Protein AF-A0A6B2FYZ3-F1 (afdb_monomer)

Mean predicted aligned error: 8.99 Å

Sequence (148 aa):
YFDANTSKTFTDMKTEVEVPYTQGKWTGFLGSDVISIKTGYEHNSSDRLVNIKSRVNVALIDTSTNFFINGSDWSGILGLGYSRLSRPDSTILPPLDQMVLDRIVRNIFSIQLCSYNSLNQLDENRNLTSGTLVDTFIRLSIDIWGNT

Foldseek 3Di:
DDDQVPAPFKAFPQDKWKDDDPFKIFIFGKIKGKDWAFWFFPDPDDGDTDTDIFIFIDTDTDDMDRPDDPQWPDPDDQDPDALCPDPPHSVHGGPLNRCVVVVNAPPDKDKFAADDDCPPPDDPDDQDQRIWIDGPGTTGGPRRDDDD

Structure (mmCIF, N/CA/C/O backbone):
data_AF-A0A6B2FYZ3-F1
#
_entry.id   AF-A0A6B2FYZ3-F1
#
loop_
_atom_site.group_PDB
_atom_site.id
_atom_site.type_symbol
_atom_site.label_atom_id
_atom_site.label_alt_id
_atom_site.label_comp_id
_atom_site.label_asym_id
_atom_site.label_entity_id
_atom_site.label_seq_id
_atom_site.pdbx_PDB_ins_code
_atom_site.Cartn_x
_atom_site.Cartn_y
_atom_site.Cartn_z
_atom_site.occupancy
_atom_site.B_iso_or_equiv
_atom_site.auth_seq_id
_atom_site.auth_comp_id
_atom_site.auth_asym_id
_atom_site.auth_atom_id
_atom_site.pdbx_PDB_model_num
ATOM 1 N N . TYR A 1 1 ? -1.650 11.890 7.972 1.00 86.06 1 TYR A N 1
ATOM 2 C CA . TYR A 1 1 ? -2.599 10.930 7.369 1.00 86.06 1 TYR A CA 1
ATOM 3 C C . TYR A 1 1 ? -2.894 11.352 5.929 1.00 86.06 1 TYR A C 1
ATOM 5 O O . TYR A 1 1 ? -2.497 12.449 5.550 1.00 86.06 1 TYR A O 1
ATOM 13 N N . PHE A 1 2 ? -3.520 10.496 5.120 1.00 91.25 2 PHE A N 1
ATOM 14 C CA . PHE A 1 2 ? -3.885 10.812 3.732 1.00 91.25 2 PHE A CA 1
ATOM 15 C C . PHE A 1 2 ? -5.270 11.477 3.663 1.00 91.25 2 PHE A C 1
ATOM 17 O O . PHE A 1 2 ? -6.229 10.915 4.184 1.00 91.25 2 PHE A O 1
ATOM 24 N N . ASP A 1 3 ? -5.377 12.641 3.013 1.00 92.75 3 ASP A N 1
ATOM 25 C CA . ASP A 1 3 ? -6.651 13.335 2.770 1.00 92.75 3 ASP A CA 1
ATOM 26 C C . ASP A 1 3 ? -7.089 13.167 1.307 1.00 92.75 3 ASP A C 1
ATOM 28 O O . ASP A 1 3 ? -6.567 13.822 0.397 1.00 92.75 3 ASP A O 1
ATOM 32 N N . ALA A 1 4 ? -8.082 12.303 1.093 1.00 91.94 4 ALA A N 1
ATOM 33 C CA . ALA A 1 4 ? -8.618 11.977 -0.224 1.00 91.94 4 ALA A CA 1
ATOM 34 C C . ALA A 1 4 ? -9.188 13.190 -0.977 1.00 91.94 4 ALA A C 1
ATOM 36 O O . ALA A 1 4 ? -9.115 13.223 -2.204 1.00 91.94 4 ALA A O 1
ATOM 37 N N . ASN A 1 5 ? -9.692 14.212 -0.274 1.00 94.12 5 ASN A N 1
ATOM 38 C CA . ASN A 1 5 ? -10.278 15.400 -0.907 1.00 94.12 5 ASN A CA 1
ATOM 39 C C . ASN A 1 5 ? -9.223 16.282 -1.587 1.00 94.12 5 ASN A C 1
ATOM 41 O O . ASN A 1 5 ? -9.541 17.075 -2.474 1.00 94.12 5 ASN A O 1
ATOM 45 N N . THR A 1 6 ? -7.960 16.150 -1.176 1.00 96.25 6 THR A N 1
ATOM 46 C CA . THR A 1 6 ? -6.839 16.907 -1.751 1.00 96.25 6 THR A CA 1
ATOM 47 C C . THR A 1 6 ? -6.215 16.215 -2.961 1.00 96.25 6 THR A C 1
ATOM 49 O O . THR A 1 6 ? -5.527 16.862 -3.758 1.00 96.25 6 THR A O 1
ATOM 52 N N . SER A 1 7 ? -6.465 14.914 -3.139 1.00 95.19 7 SER A N 1
ATOM 53 C CA . SER A 1 7 ? -5.938 14.154 -4.266 1.00 95.19 7 SER A CA 1
ATOM 54 C C . SER A 1 7 ? -6.812 14.329 -5.503 1.00 95.19 7 SER A C 1
ATOM 56 O O . SER A 1 7 ? -7.994 13.999 -5.524 1.00 95.19 7 SER A O 1
ATOM 58 N N . LYS A 1 8 ? -6.201 14.801 -6.593 1.00 96.88 8 LYS A N 1
ATOM 59 C CA . LYS A 1 8 ? -6.872 14.940 -7.897 1.00 96.88 8 LYS A CA 1
ATOM 60 C C . LYS A 1 8 ? -6.990 13.616 -8.653 1.00 96.88 8 LYS A C 1
ATOM 62 O O . LYS A 1 8 ? -7.661 13.564 -9.680 1.00 96.88 8 LYS A O 1
ATOM 67 N N . THR A 1 9 ? -6.277 12.585 -8.209 1.00 96.56 9 THR A N 1
ATOM 68 C CA . THR A 1 9 ? -6.192 11.282 -8.880 1.00 96.56 9 THR A CA 1
ATOM 69 C C . THR A 1 9 ? -6.858 10.161 -8.094 1.00 96.56 9 THR A C 1
ATOM 71 O O . THR A 1 9 ? -7.008 9.064 -8.647 1.00 96.56 9 THR A O 1
ATOM 74 N N . PHE A 1 10 ? -7.295 10.440 -6.864 1.00 97.44 10 PHE A N 1
ATOM 75 C CA . PHE A 1 10 ? -8.039 9.502 -6.045 1.00 97.44 10 PHE A CA 1
ATOM 76 C C . PHE A 1 10 ? -9.387 9.159 -6.687 1.00 97.44 10 PHE A C 1
ATOM 78 O O . PHE A 1 10 ? -10.071 9.998 -7.273 1.00 97.44 10 PHE A O 1
ATOM 85 N N . THR A 1 11 ? -9.762 7.891 -6.604 1.00 98.00 11 THR A N 1
ATOM 86 C CA . THR A 1 11 ? -11.046 7.370 -7.062 1.00 98.00 11 THR A CA 1
ATOM 87 C C . THR A 1 11 ? -11.594 6.457 -5.981 1.00 98.00 11 THR A C 1
ATOM 89 O O . THR A 1 11 ? -10.986 5.438 -5.665 1.00 98.00 11 THR A O 1
ATOM 92 N N . ASP A 1 12 ? -12.735 6.833 -5.414 1.00 96.62 12 ASP A N 1
ATOM 93 C CA . ASP A 1 12 ? -13.430 6.039 -4.406 1.00 96.62 12 ASP A CA 1
ATOM 94 C C . ASP A 1 12 ? -14.071 4.795 -5.043 1.00 96.62 12 ASP A C 1
ATOM 96 O O . ASP A 1 12 ? -14.773 4.898 -6.053 1.00 96.62 12 ASP A O 1
ATOM 100 N N . MET A 1 13 ? -13.837 3.620 -4.452 1.00 96.25 13 MET A N 1
ATOM 101 C CA . MET A 1 13 ? -14.447 2.356 -4.879 1.00 96.25 13 MET A CA 1
ATOM 102 C C . MET A 1 13 ? -15.720 2.024 -4.090 1.00 96.25 13 MET A C 1
ATOM 104 O O . MET A 1 13 ? -16.350 1.002 -4.366 1.00 96.25 13 MET A O 1
ATOM 108 N N . LYS A 1 14 ? -16.110 2.857 -3.113 1.00 93.81 14 LYS A N 1
ATOM 109 C CA . LYS A 1 14 ? -17.318 2.709 -2.281 1.00 93.81 14 LYS A CA 1
ATOM 110 C C . LYS A 1 14 ? -17.433 1.337 -1.619 1.00 93.81 14 LYS A C 1
ATOM 112 O O . LYS A 1 14 ? -18.526 0.798 -1.466 1.00 93.81 14 LYS A O 1
ATOM 117 N N . THR A 1 15 ? -16.290 0.753 -1.276 1.00 96.06 15 THR A N 1
ATOM 118 C CA . THR A 1 15 ? -16.203 -0.597 -0.721 1.00 96.06 15 THR A CA 1
ATOM 119 C C . THR A 1 15 ? -15.547 -0.518 0.644 1.00 96.06 15 THR A C 1
ATOM 121 O O . THR A 1 15 ? -14.399 -0.094 0.754 1.00 96.06 15 THR A O 1
ATOM 124 N N . GLU A 1 16 ? -16.276 -0.911 1.682 1.00 96.75 16 GLU A N 1
ATOM 125 C CA . GLU A 1 16 ? -15.732 -1.022 3.033 1.00 96.75 16 GLU A CA 1
ATOM 126 C C . GLU A 1 16 ? -14.858 -2.275 3.152 1.00 96.75 16 GLU A C 1
ATOM 128 O O . GLU A 1 16 ? -15.112 -3.307 2.523 1.00 96.75 16 GLU A O 1
ATOM 133 N N . VAL A 1 17 ? -13.808 -2.187 3.960 1.00 96.50 17 VAL A N 1
ATOM 134 C CA . VAL A 1 17 ? -12.890 -3.288 4.220 1.00 96.50 17 VAL A CA 1
ATOM 135 C C . VAL A 1 17 ? -12.510 -3.317 5.699 1.00 96.50 17 VAL A C 1
ATOM 137 O O . VAL A 1 17 ? -12.199 -2.291 6.299 1.00 96.50 17 VAL A O 1
ATOM 140 N N . GLU A 1 18 ? -12.507 -4.514 6.282 1.00 95.75 18 GLU A N 1
ATOM 141 C CA . GLU A 1 18 ? -11.989 -4.783 7.625 1.00 95.75 18 GLU A CA 1
ATOM 142 C C . GLU A 1 18 ? -10.848 -5.795 7.532 1.00 95.75 18 GLU A C 1
ATOM 144 O O . GLU A 1 18 ? -10.940 -6.811 6.833 1.00 95.75 18 GLU A O 1
ATOM 149 N N . VAL A 1 19 ? -9.765 -5.524 8.258 1.00 93.56 19 VAL A N 1
ATOM 150 C CA . VAL A 1 19 ? -8.593 -6.398 8.304 1.00 93.56 19 VAL A CA 1
ATOM 151 C C . VAL A 1 19 ? -8.238 -6.706 9.755 1.00 93.56 19 VAL A C 1
ATOM 153 O O . VAL A 1 19 ? -7.632 -5.876 10.439 1.00 93.56 19 VAL A O 1
ATOM 156 N N . PRO A 1 20 ? -8.600 -7.904 10.246 1.00 92.38 20 PRO A N 1
ATOM 157 C CA . PRO A 1 20 ? -8.170 -8.371 11.552 1.00 92.38 20 PRO A CA 1
ATOM 158 C C . PRO A 1 20 ? -6.754 -8.958 11.486 1.00 92.38 20 PRO A C 1
ATOM 160 O O . PRO A 1 20 ? -6.437 -9.769 10.613 1.00 92.38 20 PRO A O 1
ATOM 163 N N . TYR A 1 21 ? -5.925 -8.594 12.461 1.00 87.38 21 TYR A N 1
ATOM 164 C CA . TYR A 1 21 ? -4.642 -9.225 12.761 1.00 87.38 21 TYR A CA 1
ATOM 165 C C . TYR A 1 21 ? -4.720 -9.972 14.094 1.00 87.38 21 TYR A C 1
ATOM 167 O O . TYR A 1 21 ? -5.645 -9.787 14.883 1.00 87.38 21 TYR A O 1
ATOM 175 N N . THR A 1 22 ? -3.701 -10.781 14.389 1.00 85.75 22 THR A N 1
ATOM 176 C CA . THR A 1 22 ? -3.584 -11.475 15.682 1.00 85.75 22 THR A CA 1
ATOM 177 C C . THR A 1 22 ? -3.624 -10.508 16.869 1.00 85.75 22 THR A C 1
ATOM 179 O O . THR A 1 22 ? -4.144 -10.858 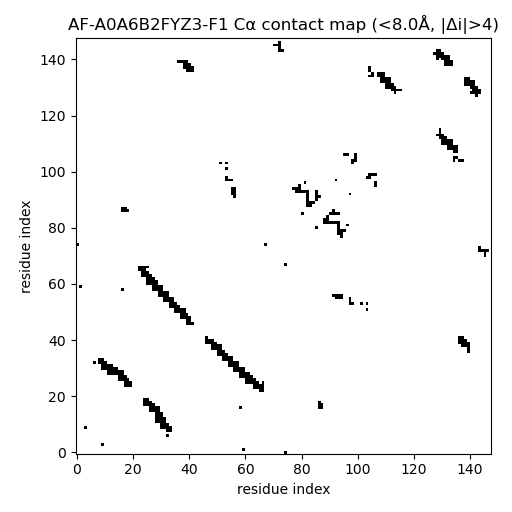17.923 1.00 85.75 22 THR A O 1
ATOM 182 N N . GLN A 1 23 ? -3.073 -9.299 16.710 1.00 87.12 23 GLN A N 1
ATOM 183 C CA . GLN A 1 23 ? -2.965 -8.296 17.773 1.00 87.12 23 GLN A CA 1
ATOM 184 C C . GLN A 1 23 ? -3.445 -6.916 17.317 1.00 87.12 23 GLN A C 1
ATOM 186 O O . GLN A 1 23 ? -2.736 -5.930 17.458 1.00 87.12 23 GLN A O 1
ATOM 191 N N . GLY A 1 24 ? -4.648 -6.838 16.757 1.00 92.38 24 GLY A N 1
ATOM 192 C CA . GLY A 1 24 ? -5.251 -5.563 16.380 1.00 92.38 24 GLY A CA 1
ATOM 193 C C . GLY A 1 24 ? -6.103 -5.681 15.135 1.00 92.38 24 GLY A C 1
ATOM 194 O O . GLY A 1 24 ? -6.254 -6.759 14.564 1.00 92.38 24 GLY A O 1
ATOM 195 N N . LYS A 1 25 ? -6.680 -4.564 14.714 1.00 93.81 25 LYS A N 1
ATOM 196 C CA . LYS A 1 25 ? -7.470 -4.490 13.490 1.00 93.81 25 LYS A CA 1
ATOM 197 C C . LYS A 1 25 ? -7.588 -3.066 12.987 1.00 93.81 25 LYS A C 1
ATOM 199 O O . LYS A 1 25 ? -7.400 -2.113 13.746 1.00 93.81 25 LYS A O 1
ATOM 204 N N . TRP A 1 26 ? -7.976 -2.938 11.731 1.00 95.62 26 TRP A N 1
ATOM 205 C CA . TRP A 1 26 ? -8.439 -1.677 11.173 1.00 95.62 26 TRP A CA 1
ATOM 206 C C . TRP A 1 26 ? -9.630 -1.896 10.244 1.00 95.62 26 TRP A C 1
ATOM 208 O O . TRP A 1 26 ? -9.792 -2.975 9.668 1.00 95.62 26 TRP A O 1
ATOM 218 N N . THR A 1 27 ? -10.453 -0.859 10.121 1.00 96.88 27 THR A N 1
ATOM 219 C CA . THR A 1 27 ? -11.507 -0.739 9.114 1.00 96.88 27 THR A CA 1
ATOM 220 C C . THR A 1 27 ? -11.266 0.504 8.273 1.00 96.88 27 THR A C 1
ATOM 222 O O . THR A 1 27 ? -10.595 1.451 8.698 1.00 96.88 27 THR A O 1
ATOM 225 N N . GLY A 1 28 ? -11.786 0.500 7.055 1.00 95.88 28 GLY A N 1
ATOM 226 C CA . GLY A 1 28 ? -11.612 1.612 6.143 1.00 95.88 28 GLY A CA 1
ATOM 227 C C . GLY A 1 28 ? -12.353 1.425 4.835 1.00 95.88 28 GLY A C 1
ATOM 228 O O . GLY A 1 28 ? -13.143 0.496 4.673 1.00 95.88 28 GLY A O 1
ATOM 229 N N . PHE A 1 29 ? -12.045 2.296 3.881 1.00 96.50 29 PHE A N 1
ATOM 230 C CA . PHE A 1 29 ? -12.667 2.301 2.561 1.00 96.50 29 PHE A CA 1
ATOM 231 C C . PHE A 1 29 ? -11.627 2.085 1.472 1.00 96.50 29 PHE A C 1
ATOM 233 O O . PH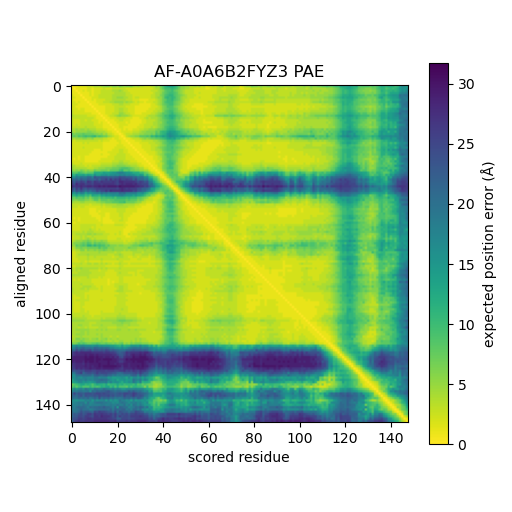E A 1 29 ? -10.556 2.693 1.488 1.00 96.50 29 PHE A O 1
ATOM 240 N N . LEU A 1 30 ? -11.936 1.218 0.514 1.00 96.75 30 LEU A N 1
ATOM 241 C CA . LEU A 1 30 ? -11.108 1.034 -0.665 1.00 96.75 30 LEU A CA 1
ATOM 242 C C . LEU A 1 30 ? -11.280 2.195 -1.639 1.00 96.75 30 LEU A C 1
ATOM 244 O O . LEU A 1 30 ? -12.383 2.661 -1.923 1.00 96.75 30 LEU A O 1
ATOM 248 N N . GLY A 1 31 ? -10.158 2.589 -2.214 1.00 96.75 31 GLY A N 1
ATOM 249 C CA . GLY A 1 31 ? -10.083 3.477 -3.353 1.00 96.75 31 GLY A CA 1
ATOM 250 C C . GLY A 1 31 ? -8.898 3.108 -4.230 1.00 96.75 31 GLY A C 1
ATOM 251 O O . GLY A 1 31 ? -8.181 2.136 -3.990 1.00 96.75 31 GLY A O 1
ATOM 252 N N . SER A 1 32 ? -8.655 3.928 -5.238 1.00 97.12 32 SER A N 1
ATOM 253 C CA . SER A 1 32 ? -7.463 3.851 -6.067 1.00 97.12 32 SER A CA 1
ATOM 254 C C . SER A 1 32 ? -6.832 5.224 -6.211 1.00 97.12 32 SER A C 1
ATOM 256 O O . SER A 1 32 ? -7.529 6.206 -6.457 1.00 97.12 32 SER A O 1
ATOM 258 N N . ASP A 1 33 ? -5.507 5.296 -6.119 1.00 97.62 33 ASP A N 1
ATOM 259 C CA . ASP A 1 33 ? -4.765 6.531 -6.362 1.00 97.62 33 ASP A CA 1
ATOM 260 C C . ASP A 1 33 ? -3.419 6.263 -7.043 1.00 97.62 33 ASP A C 1
ATOM 262 O O . ASP A 1 33 ? -2.938 5.130 -7.101 1.00 97.62 33 ASP A O 1
ATOM 266 N N . VAL A 1 34 ? -2.818 7.320 -7.584 1.00 95.12 34 VAL A N 1
ATOM 267 C CA . VAL A 1 34 ? -1.473 7.310 -8.151 1.00 95.12 34 VAL A CA 1
ATOM 268 C C . VAL A 1 34 ? -0.459 7.532 -7.038 1.00 95.12 34 VAL A C 1
ATOM 270 O O . VAL A 1 34 ? -0.351 8.628 -6.489 1.00 95.12 34 VAL A O 1
ATOM 273 N N . ILE A 1 35 ? 0.343 6.511 -6.756 1.00 90.75 35 ILE A N 1
ATOM 274 C CA . ILE A 1 35 ? 1.486 6.627 -5.851 1.00 90.75 35 ILE A CA 1
ATOM 275 C C . ILE A 1 35 ? 2.753 6.955 -6.636 1.00 90.75 35 ILE A C 1
ATOM 277 O O . ILE A 1 35 ? 2.917 6.532 -7.781 1.00 90.75 35 ILE A O 1
ATOM 281 N N . SER A 1 36 ? 3.649 7.724 -6.016 1.00 87.06 36 SER A N 1
ATOM 282 C CA . SER A 1 36 ? 4.973 8.032 -6.556 1.00 87.06 36 SER A CA 1
ATOM 283 C C . SER A 1 36 ? 6.036 7.355 -5.708 1.00 87.06 36 SER A C 1
ATOM 285 O O . SER A 1 36 ? 6.122 7.586 -4.505 1.00 87.06 36 SER A O 1
ATOM 287 N N . ILE A 1 37 ? 6.874 6.561 -6.355 1.00 80.06 37 ILE A N 1
ATOM 288 C CA . ILE A 1 37 ? 7.945 5.788 -5.744 1.00 80.06 37 ILE A CA 1
ATOM 289 C C . ILE A 1 37 ? 9.269 6.362 -6.234 1.00 80.06 37 ILE A C 1
ATOM 291 O O . ILE A 1 37 ? 9.520 6.421 -7.438 1.00 80.06 37 ILE A O 1
ATOM 295 N N . LYS A 1 38 ? 10.107 6.822 -5.300 1.00 77.00 38 LYS A N 1
ATOM 296 C CA . LYS A 1 38 ? 11.473 7.265 -5.600 1.00 77.00 38 LYS A CA 1
ATOM 297 C C . LYS A 1 38 ? 12.381 6.052 -5.653 1.00 77.00 38 LYS A C 1
ATOM 299 O O . LYS A 1 38 ? 12.611 5.425 -4.628 1.00 77.00 38 LYS A O 1
ATOM 304 N N . THR A 1 39 ? 12.909 5.756 -6.828 1.00 69.50 39 THR A N 1
ATOM 305 C CA . THR A 1 39 ? 13.832 4.643 -7.030 1.00 69.50 39 THR A CA 1
ATOM 306 C C . THR A 1 39 ? 15.182 5.115 -7.540 1.00 69.50 39 THR A C 1
ATOM 308 O O . THR A 1 39 ? 15.233 5.910 -8.473 1.00 69.50 39 THR A O 1
ATOM 311 N N . GLY A 1 40 ? 16.275 4.598 -6.983 1.00 64.19 40 GLY A N 1
ATOM 312 C CA . GLY A 1 40 ? 17.612 4.725 -7.572 1.00 64.19 40 GLY A CA 1
ATOM 313 C C . GLY A 1 40 ? 17.922 3.584 -8.542 1.00 64.19 40 GLY A C 1
ATOM 314 O O . GLY A 1 40 ? 17.490 2.454 -8.313 1.00 64.19 40 GLY A O 1
ATOM 315 N N . TYR A 1 41 ? 18.679 3.878 -9.604 1.00 55.19 41 TYR A N 1
ATOM 316 C CA . TYR A 1 41 ? 19.332 2.866 -10.440 1.00 55.19 41 TYR A CA 1
ATOM 317 C C . TYR A 1 41 ? 20.809 2.774 -10.060 1.00 55.19 41 TYR A C 1
ATOM 319 O O . TYR A 1 41 ? 21.513 3.784 -10.051 1.00 55.19 41 TYR A O 1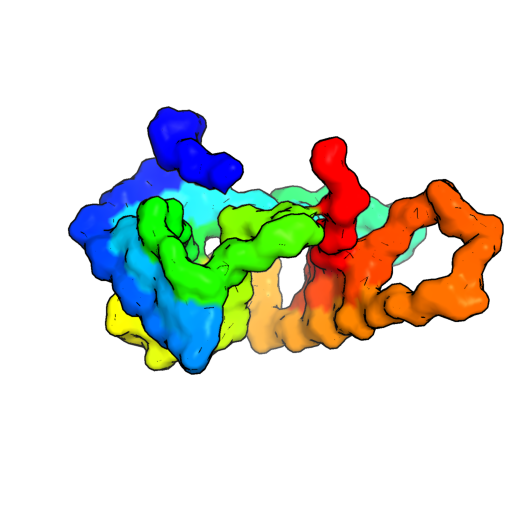
ATOM 327 N N . GLU A 1 42 ? 21.304 1.563 -9.822 1.00 50.50 42 GLU A N 1
ATOM 328 C CA . GLU A 1 42 ? 22.735 1.330 -9.649 1.00 50.50 42 GLU A CA 1
ATOM 329 C C . GLU A 1 42 ? 23.400 1.230 -11.032 1.00 50.50 42 GLU A C 1
ATOM 331 O O . GLU A 1 42 ? 23.396 0.183 -11.677 1.00 50.50 42 GLU A O 1
ATOM 336 N N . HIS A 1 43 ? 23.927 2.348 -11.540 1.00 45.44 43 HIS A N 1
ATOM 337 C CA . HIS A 1 43 ? 24.910 2.324 -12.625 1.00 45.44 43 HIS A CA 1
ATOM 338 C C . HIS A 1 43 ? 25.771 3.597 -12.598 1.00 45.44 43 HIS A C 1
ATOM 340 O O . HIS A 1 43 ? 25.298 4.688 -12.895 1.00 45.44 43 HIS A O 1
ATOM 346 N N . ASN A 1 44 ? 27.051 3.432 -12.256 1.00 45.72 44 ASN A N 1
ATOM 347 C CA . ASN A 1 44 ? 28.138 4.413 -12.369 1.00 45.72 44 ASN A CA 1
ATOM 348 C C . ASN A 1 44 ? 27.874 5.806 -11.745 1.00 45.72 44 ASN A C 1
ATOM 350 O O . ASN A 1 44 ? 27.516 6.773 -12.413 1.00 45.72 44 ASN A O 1
ATOM 354 N N . SER A 1 45 ? 28.190 5.906 -10.451 1.00 47.19 45 SER A N 1
ATOM 355 C CA . SER A 1 45 ? 28.745 7.105 -9.788 1.00 47.19 45 SER A CA 1
ATOM 356 C C . SER A 1 45 ? 27.880 8.369 -9.668 1.00 47.19 45 SER A C 1
ATOM 358 O O . SER A 1 45 ? 28.386 9.403 -9.235 1.00 47.19 45 SER A O 1
ATOM 360 N N . SER A 1 46 ? 26.579 8.307 -9.947 1.00 54.38 46 SER A N 1
ATOM 361 C CA . SER A 1 46 ? 25.626 9.308 -9.450 1.00 54.38 46 SER A CA 1
ATOM 362 C C . SER A 1 46 ? 24.276 8.644 -9.210 1.00 54.38 46 SER A C 1
ATOM 364 O O . SER A 1 46 ? 23.636 8.174 -10.147 1.00 54.38 46 SER A O 1
ATOM 366 N N . ASP A 1 47 ? 23.881 8.552 -7.943 1.00 57.25 47 ASP A N 1
ATOM 367 C CA . ASP A 1 47 ? 22.647 7.907 -7.494 1.00 57.25 47 ASP A CA 1
ATOM 368 C C . ASP A 1 4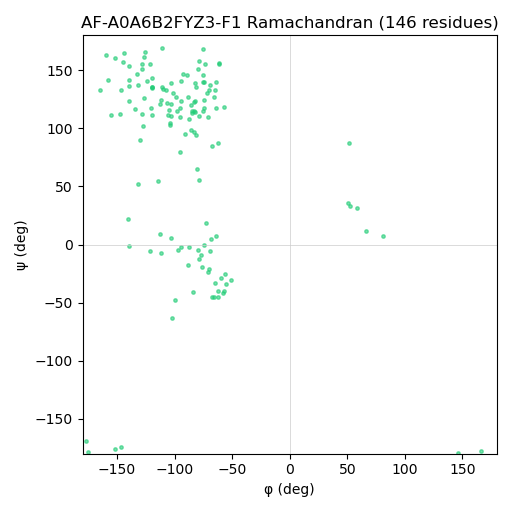7 ? 21.443 8.737 -7.978 1.00 57.25 47 ASP A C 1
ATOM 370 O O . ASP A 1 47 ? 20.980 9.672 -7.319 1.00 57.25 47 ASP A O 1
ATOM 374 N N . ARG A 1 48 ? 21.005 8.503 -9.222 1.00 61.41 48 ARG A N 1
ATOM 375 C CA . ARG A 1 48 ? 19.920 9.275 -9.830 1.00 61.41 48 ARG A CA 1
ATOM 376 C C . ARG A 1 48 ? 18.593 8.649 -9.437 1.00 61.41 48 ARG A C 1
ATOM 378 O O . ARG A 1 48 ? 18.139 7.692 -10.063 1.00 61.41 48 ARG A O 1
ATOM 385 N N . LEU A 1 49 ? 17.957 9.236 -8.428 1.00 68.75 49 LEU A N 1
ATOM 386 C CA . LEU A 1 49 ? 16.588 8.898 -8.058 1.00 68.75 49 LEU A CA 1
ATOM 387 C C . LEU A 1 49 ? 15.621 9.304 -9.182 1.00 68.75 49 LEU A C 1
ATOM 389 O O . LEU A 1 49 ? 15.593 10.456 -9.620 1.00 68.75 49 LEU A O 1
ATOM 393 N N . VAL A 1 50 ? 14.802 8.362 -9.632 1.00 72.38 50 VAL A N 1
ATOM 394 C CA . VAL A 1 50 ? 13.704 8.556 -10.578 1.00 72.38 50 VAL A CA 1
ATOM 395 C C . VAL A 1 50 ? 12.389 8.370 -9.831 1.00 72.38 50 VAL A C 1
ATOM 397 O O . VAL A 1 50 ? 12.220 7.420 -9.071 1.00 72.38 50 VAL A O 1
ATOM 400 N N . ASN A 1 51 ? 11.446 9.289 -10.040 1.00 80.81 51 ASN A N 1
ATOM 401 C CA . ASN A 1 51 ? 10.079 9.124 -9.557 1.00 80.81 51 ASN A CA 1
ATOM 402 C C . ASN A 1 51 ? 9.307 8.276 -10.562 1.00 80.81 51 ASN A C 1
ATOM 404 O O . ASN A 1 51 ? 9.075 8.731 -11.685 1.00 80.81 51 ASN A O 1
ATOM 408 N N . ILE A 1 52 ? 8.878 7.087 -10.158 1.00 82.75 52 ILE A N 1
ATOM 409 C CA . ILE A 1 52 ? 7.950 6.285 -10.949 1.00 82.75 52 ILE A CA 1
ATOM 410 C C . ILE A 1 52 ? 6.558 6.393 -10.344 1.00 82.75 52 ILE A C 1
ATOM 412 O O . ILE A 1 52 ? 6.399 6.409 -9.126 1.00 82.75 52 ILE A O 1
ATOM 416 N N . LYS A 1 53 ? 5.550 6.502 -11.208 1.00 88.88 53 LYS A N 1
ATOM 417 C CA . LYS A 1 53 ? 4.147 6.599 -10.819 1.00 88.88 53 LYS A CA 1
ATOM 418 C C . LYS A 1 53 ? 3.410 5.329 -11.219 1.00 88.88 53 LYS A C 1
ATOM 420 O O . LYS A 1 53 ? 3.572 4.879 -12.348 1.00 88.88 53 LYS A O 1
ATOM 425 N N . SER A 1 54 ? 2.577 4.805 -10.329 1.00 90.50 54 SER A N 1
ATOM 426 C CA . SER A 1 54 ? 1.652 3.704 -10.620 1.00 90.50 54 SER A CA 1
ATOM 427 C C . SER A 1 54 ? 0.322 3.979 -9.934 1.00 90.50 54 SER A C 1
ATOM 429 O O . SER A 1 54 ? 0.295 4.513 -8.822 1.00 90.50 54 SER A O 1
ATOM 431 N N . ARG A 1 55 ? -0.782 3.653 -10.608 1.00 95.25 55 ARG A N 1
ATOM 432 C CA . ARG A 1 55 ? -2.112 3.688 -10.002 1.00 95.25 55 ARG A CA 1
ATOM 433 C C . ARG A 1 55 ? -2.337 2.362 -9.297 1.00 95.25 55 ARG A C 1
ATOM 435 O O . ARG A 1 55 ? -2.359 1.342 -9.965 1.00 95.25 55 ARG A O 1
ATOM 442 N N . VAL A 1 56 ? -2.561 2.386 -7.990 1.00 95.94 56 VAL A N 1
ATOM 443 C CA . VAL A 1 56 ? -2.756 1.180 -7.171 1.00 95.94 56 VAL A CA 1
ATOM 444 C C . VAL A 1 56 ? -4.065 1.255 -6.394 1.00 95.94 56 VAL A C 1
ATOM 446 O O . VAL A 1 56 ? -4.665 2.328 -6.282 1.00 95.94 56 VAL A O 1
ATOM 449 N N . ASN A 1 57 ? -4.509 0.120 -5.856 1.00 96.69 57 ASN A N 1
ATOM 450 C CA . ASN A 1 57 ? -5.561 0.095 -4.844 1.00 96.69 57 ASN A CA 1
ATOM 451 C C . ASN A 1 57 ? -4.986 0.566 -3.501 1.00 96.69 57 ASN A C 1
ATOM 453 O O . ASN A 1 57 ? -3.867 0.202 -3.135 1.00 96.69 57 ASN A O 1
ATOM 457 N N . VAL A 1 58 ? -5.757 1.360 -2.765 1.00 96.12 58 VAL A N 1
ATOM 458 C CA . VAL A 1 58 ? -5.415 1.874 -1.435 1.00 96.12 58 VAL A CA 1
ATOM 459 C C . VAL A 1 58 ? -6.596 1.681 -0.492 1.00 96.12 58 VAL A C 1
ATOM 461 O O . VAL A 1 58 ? -7.747 1.772 -0.909 1.00 96.12 58 VAL A O 1
ATOM 464 N N . ALA A 1 59 ? -6.315 1.428 0.784 1.00 96.19 59 ALA A N 1
ATOM 465 C CA . ALA A 1 59 ? -7.327 1.426 1.832 1.00 96.19 59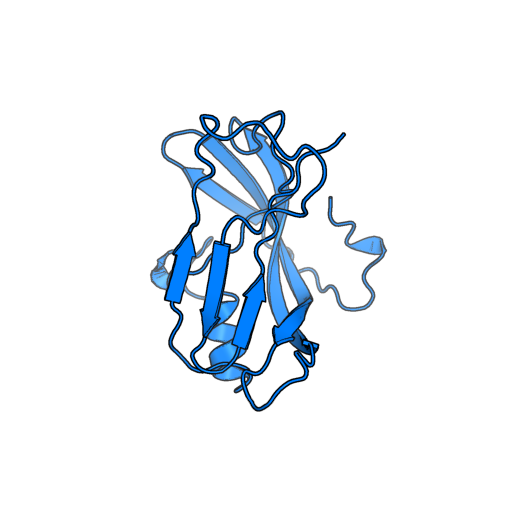 ALA A CA 1
ATOM 466 C C . ALA A 1 59 ? -7.161 2.681 2.694 1.00 96.19 59 ALA A C 1
ATOM 468 O O . ALA A 1 59 ? -6.096 2.916 3.269 1.00 96.19 59 ALA A O 1
ATOM 469 N N . LEU A 1 60 ? -8.216 3.485 2.777 1.00 95.69 60 LEU A N 1
ATOM 470 C CA . LEU A 1 60 ? -8.307 4.632 3.666 1.00 95.69 60 LEU A CA 1
ATOM 471 C C . LEU A 1 60 ? -8.741 4.139 5.037 1.00 95.69 60 LEU A C 1
ATOM 473 O O . LEU A 1 60 ? -9.926 3.902 5.257 1.00 95.69 60 LEU A O 1
ATOM 477 N N . ILE A 1 61 ? -7.771 3.936 5.927 1.00 94.44 61 ILE A N 1
ATOM 478 C CA . ILE A 1 61 ? -8.041 3.521 7.303 1.00 94.44 61 ILE A CA 1
ATOM 479 C C . ILE A 1 61 ? -8.821 4.634 7.999 1.00 94.44 61 ILE A C 1
ATOM 481 O O . ILE A 1 61 ? -8.312 5.743 8.153 1.00 94.44 61 ILE A O 1
ATOM 485 N N . ASP A 1 62 ? -10.038 4.307 8.418 1.00 93.81 62 ASP A N 1
ATOM 486 C CA . ASP A 1 62 ? -10.946 5.213 9.120 1.00 93.81 62 ASP A CA 1
ATOM 487 C C . ASP A 1 62 ? -10.895 4.950 10.628 1.00 93.81 62 ASP A C 1
ATOM 489 O O . ASP A 1 62 ? -10.667 5.854 11.432 1.00 93.81 62 ASP A O 1
ATOM 493 N N . THR A 1 63 ? -10.988 3.676 11.024 1.00 95.25 63 THR A N 1
ATOM 494 C CA . THR A 1 63 ? -10.888 3.279 12.431 1.00 95.25 63 THR A CA 1
ATOM 495 C C . THR A 1 63 ? -9.866 2.170 12.628 1.00 95.25 63 THR A C 1
ATOM 497 O O . THR A 1 63 ? -9.605 1.354 11.743 1.00 95.25 63 THR A O 1
ATOM 500 N N . SER A 1 64 ? -9.253 2.126 13.810 1.00 94.38 64 SER A N 1
ATOM 501 C CA . SER A 1 64 ? -8.328 1.051 14.152 1.00 94.38 64 SER A CA 1
ATOM 502 C C . SER A 1 64 ? -8.267 0.784 15.651 1.00 94.38 64 SER A C 1
ATOM 504 O O . SER A 1 64 ? -8.662 1.605 16.477 1.00 94.38 64 SER A O 1
ATOM 506 N N . THR A 1 65 ? -7.783 -0.399 16.012 1.00 95.12 65 THR A N 1
ATOM 507 C CA . THR A 1 65 ? -7.538 -0.810 17.396 1.00 95.12 65 THR A CA 1
ATOM 508 C C . THR A 1 65 ? -6.231 -1.580 17.441 1.00 95.12 65 THR A C 1
ATOM 510 O O . THR A 1 65 ? -6.088 -2.571 16.727 1.00 95.12 65 THR A O 1
ATOM 513 N N . ASN A 1 66 ? -5.286 -1.135 18.276 1.00 91.00 66 ASN A N 1
ATOM 514 C CA . ASN A 1 66 ? -3.950 -1.733 18.414 1.00 91.00 66 ASN A CA 1
ATOM 515 C C . ASN A 1 66 ? -3.230 -1.935 17.066 1.00 91.00 66 ASN A C 1
ATOM 517 O O . ASN A 1 66 ? -2.538 -2.926 16.866 1.00 91.00 66 ASN A O 1
ATOM 521 N N . PHE A 1 67 ? -3.435 -1.013 16.123 1.00 89.06 67 PHE A N 1
ATOM 522 C CA . PHE A 1 67 ? -2.781 -1.043 14.817 1.00 89.06 67 PHE A CA 1
ATOM 523 C C . PHE A 1 67 ? -1.631 -0.041 14.772 1.00 89.06 67 PHE A C 1
ATOM 525 O O . PHE A 1 67 ? -0.477 -0.442 14.668 1.00 89.06 67 PHE A O 1
ATOM 532 N N . PHE A 1 68 ? -1.937 1.253 14.909 1.00 87.00 68 PHE A N 1
ATOM 533 C CA . PHE A 1 68 ? -0.916 2.293 15.006 1.00 87.00 68 PHE A CA 1
ATOM 534 C C . PHE A 1 68 ? -0.173 2.195 16.338 1.00 87.00 68 PHE A C 1
ATOM 536 O O . PHE A 1 68 ? -0.789 2.074 17.400 1.00 87.00 68 PHE A O 1
ATOM 543 N N . ILE A 1 69 ? 1.156 2.255 16.271 1.00 85.25 69 ILE A N 1
ATOM 544 C CA . ILE A 1 69 ? 2.036 2.165 17.435 1.00 85.25 69 ILE A CA 1
ATOM 545 C C . ILE A 1 69 ? 2.447 3.584 17.827 1.00 85.25 69 ILE A C 1
ATOM 547 O O . ILE A 1 69 ? 2.943 4.352 17.006 1.00 85.25 69 ILE A O 1
ATOM 551 N N . ASN A 1 70 ? 2.240 3.952 19.090 1.00 82.12 70 ASN A N 1
ATOM 552 C CA . ASN A 1 70 ? 2.670 5.263 19.566 1.00 82.12 70 ASN A CA 1
ATOM 553 C C . ASN A 1 70 ? 4.204 5.372 19.515 1.00 82.12 70 ASN A C 1
ATOM 555 O O . ASN A 1 70 ? 4.902 4.458 19.953 1.00 82.12 70 ASN A O 1
ATOM 559 N N . GLY A 1 71 ? 4.712 6.481 18.981 1.00 80.38 71 GLY A N 1
ATOM 560 C CA . GLY A 1 71 ? 6.142 6.701 18.762 1.00 80.38 71 GLY A CA 1
ATOM 561 C C . GLY A 1 71 ? 6.704 6.048 17.498 1.00 80.38 71 GLY A C 1
ATOM 562 O O . GLY A 1 71 ? 7.916 6.057 17.320 1.00 80.38 71 GLY A O 1
ATOM 563 N N . SER A 1 72 ? 5.861 5.475 16.631 1.00 77.56 72 SER A N 1
ATOM 564 C CA . SER A 1 72 ? 6.282 5.061 15.291 1.00 77.56 72 SER A CA 1
ATOM 565 C C . SER A 1 72 ? 5.986 6.141 14.253 1.00 77.56 72 SER A C 1
ATOM 567 O O . SER A 1 72 ? 4.894 6.705 14.265 1.00 77.56 72 SER A O 1
ATOM 569 N N . ASP A 1 73 ? 6.893 6.350 13.301 1.00 82.62 73 ASP A N 1
ATOM 570 C CA . ASP A 1 73 ? 6.754 7.406 12.279 1.00 82.62 73 ASP A CA 1
ATOM 571 C C . ASP A 1 73 ? 5.981 6.973 11.031 1.00 82.62 73 ASP A C 1
ATOM 573 O O . ASP A 1 73 ? 5.758 7.753 10.103 1.00 82.62 73 ASP A O 1
ATOM 577 N N . TRP A 1 74 ? 5.556 5.711 10.973 1.00 82.69 74 TRP A N 1
ATOM 578 C CA . TRP A 1 74 ? 4.762 5.220 9.859 1.00 82.69 74 TRP A CA 1
ATOM 579 C C . TRP A 1 74 ? 3.284 5.586 10.045 1.00 82.69 74 TRP A C 1
ATOM 581 O O . TRP A 1 74 ? 2.716 5.504 11.129 1.00 82.69 74 TRP A O 1
ATOM 591 N N . SER A 1 75 ? 2.639 5.986 8.948 1.00 87.00 75 SER A N 1
ATOM 592 C CA . SER A 1 75 ? 1.216 6.374 8.915 1.00 87.00 75 SER A CA 1
ATOM 593 C C . SER A 1 75 ? 0.343 5.406 8.106 1.00 87.00 75 SER A C 1
ATOM 595 O O . SER A 1 75 ? -0.819 5.694 7.833 1.00 87.00 75 SER A O 1
ATOM 597 N N . GLY A 1 76 ? 0.899 4.267 7.691 1.00 89.06 76 GLY A N 1
ATOM 598 C CA . GLY A 1 76 ? 0.200 3.221 6.953 1.00 89.06 76 GLY A CA 1
ATOM 599 C C . GLY A 1 76 ? 1.085 2.000 6.719 1.00 89.06 76 GLY A C 1
ATOM 600 O O . GLY A 1 76 ? 2.240 1.968 7.141 1.00 89.06 76 GLY A O 1
ATOM 601 N N . ILE A 1 77 ? 0.538 1.003 6.027 1.00 90.56 77 ILE A N 1
ATOM 602 C CA . ILE A 1 77 ? 1.230 -0.243 5.688 1.00 90.56 77 ILE A CA 1
ATOM 603 C C . ILE A 1 77 ? 1.210 -0.475 4.176 1.00 90.56 77 ILE A C 1
ATOM 605 O O . ILE A 1 77 ? 0.202 -0.231 3.514 1.00 90.56 77 ILE A O 1
ATOM 609 N N . LEU A 1 78 ? 2.320 -0.980 3.636 1.00 91.06 78 LEU A N 1
ATOM 610 C CA . LEU A 1 78 ? 2.413 -1.446 2.256 1.00 91.06 78 LEU A CA 1
ATOM 611 C C . LEU A 1 78 ? 2.363 -2.978 2.231 1.00 91.06 78 LEU A C 1
ATOM 613 O O . LEU A 1 78 ? 3.299 -3.647 2.666 1.00 91.06 78 LEU A O 1
ATOM 617 N N . GLY A 1 79 ? 1.267 -3.542 1.724 1.00 90.62 79 GLY A N 1
ATOM 618 C CA . GLY A 1 79 ? 1.127 -4.988 1.561 1.00 90.62 79 GLY A CA 1
ATOM 619 C C . GLY A 1 79 ? 1.940 -5.507 0.373 1.00 90.62 79 GLY A C 1
ATOM 620 O O . GLY A 1 79 ? 1.626 -5.184 -0.767 1.00 90.62 79 GLY A O 1
ATOM 621 N N . LEU A 1 80 ? 2.953 -6.336 0.641 1.00 92.31 80 LEU A N 1
ATOM 622 C CA . LEU A 1 80 ? 3.769 -7.023 -0.379 1.00 92.31 80 LEU A CA 1
ATOM 623 C C . LEU A 1 80 ? 3.395 -8.507 -0.552 1.00 92.31 80 LEU A C 1
ATOM 625 O O . LEU A 1 80 ? 4.079 -9.251 -1.249 1.00 92.31 80 LEU A O 1
ATOM 629 N N . GLY A 1 81 ? 2.338 -8.955 0.130 1.00 90.81 81 GLY A N 1
ATOM 630 C CA . GLY A 1 81 ? 1.790 -10.297 -0.037 1.00 90.81 81 GLY A CA 1
ATOM 631 C C . GLY A 1 81 ? 0.985 -10.435 -1.330 1.00 90.81 81 GLY A C 1
ATOM 632 O O . GLY A 1 81 ? 0.629 -9.449 -1.968 1.00 90.81 81 GLY A O 1
ATOM 633 N N . TYR A 1 82 ? 0.665 -11.677 -1.683 1.00 94.19 82 TYR A N 1
ATOM 634 C CA . TYR A 1 82 ? -0.110 -12.002 -2.881 1.00 94.19 82 TYR A CA 1
ATOM 635 C C . TYR A 1 82 ? -1.594 -11.655 -2.741 1.00 94.19 82 TYR A C 1
ATOM 637 O O . TYR A 1 82 ? -2.151 -11.726 -1.641 1.00 94.19 82 TYR A O 1
ATOM 645 N N . SER A 1 83 ? -2.260 -11.427 -3.878 1.00 96.06 83 SER A N 1
ATOM 646 C CA . SER A 1 83 ? -3.696 -11.119 -3.959 1.00 96.06 83 SER A CA 1
ATOM 647 C C . SER A 1 83 ? -4.599 -12.092 -3.196 1.00 96.06 83 SER A C 1
ATOM 649 O O . SER A 1 83 ? -5.616 -11.694 -2.647 1.00 96.06 83 SER A O 1
ATOM 651 N N . ARG A 1 84 ? -4.217 -13.368 -3.059 1.00 96.62 84 A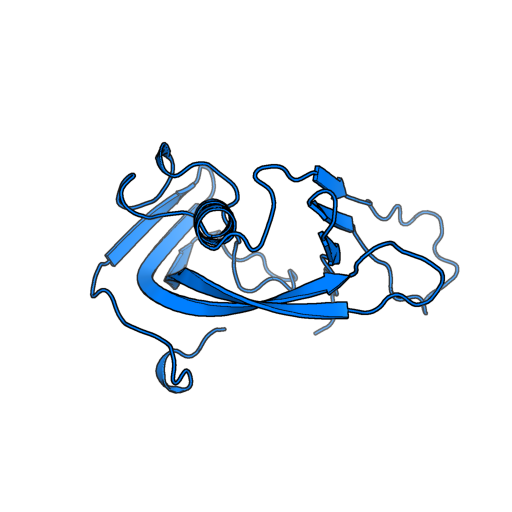RG A N 1
ATOM 652 C CA . ARG A 1 84 ? -4.964 -14.358 -2.258 1.00 96.62 84 ARG A CA 1
ATOM 653 C C . ARG A 1 84 ? -5.181 -13.936 -0.793 1.00 96.62 84 ARG A C 1
ATOM 655 O O . ARG A 1 84 ? -6.115 -14.424 -0.164 1.00 96.62 84 ARG A O 1
ATOM 662 N N . LEU A 1 85 ? -4.311 -13.086 -0.247 1.00 93.75 85 LEU A N 1
ATOM 663 C CA . LEU A 1 85 ? -4.406 -12.553 1.116 1.00 93.75 85 LEU A CA 1
ATOM 664 C C . LEU A 1 85 ? -5.062 -11.167 1.171 1.00 93.75 85 LEU A C 1
ATOM 666 O O . LEU A 1 85 ? -5.262 -10.638 2.267 1.00 93.75 85 LEU A O 1
ATOM 670 N N . SER A 1 86 ? -5.370 -10.574 0.017 1.00 95.19 86 SER A N 1
ATOM 671 C CA . SER A 1 86 ? -6.027 -9.279 -0.063 1.00 95.19 86 SER A CA 1
ATOM 672 C C . SER A 1 86 ? -7.406 -9.310 0.583 1.00 95.19 86 SER A C 1
ATOM 674 O O . SER A 1 86 ? -8.060 -10.349 0.712 1.00 95.19 86 SER A O 1
ATOM 676 N N . ARG A 1 87 ? -7.842 -8.123 0.997 1.00 94.88 87 ARG A N 1
ATOM 677 C CA . ARG A 1 87 ? -9.165 -7.882 1.557 1.00 94.88 87 ARG A CA 1
ATOM 678 C C . ARG A 1 87 ? -9.908 -6.862 0.683 1.00 94.88 87 ARG A C 1
ATOM 680 O O . ARG A 1 87 ? -9.257 -5.938 0.195 1.00 94.88 87 ARG A O 1
ATOM 687 N N . PRO A 1 88 ? -11.233 -7.011 0.494 1.00 95.75 88 PRO A N 1
ATOM 688 C CA . PRO A 1 88 ? -12.088 -8.050 1.081 1.00 95.75 88 PRO A CA 1
ATOM 689 C C . PRO A 1 88 ? -11.855 -9.454 0.497 1.00 95.75 88 PRO A C 1
ATOM 691 O O . PRO A 1 88 ? -12.067 -10.440 1.203 1.00 95.75 88 PRO A O 1
ATOM 694 N N . ASP A 1 89 ? -11.334 -9.542 -0.726 1.00 95.94 89 ASP A N 1
ATOM 695 C CA . ASP A 1 89 ? -11.059 -10.796 -1.424 1.00 95.94 89 ASP A CA 1
ATOM 696 C C . ASP A 1 89 ? -9.893 -10.664 -2.426 1.00 95.94 89 ASP A C 1
ATOM 698 O O . ASP A 1 89 ? -9.233 -9.624 -2.528 1.00 95.94 89 ASP A O 1
ATOM 702 N N . SER A 1 90 ? -9.632 -11.739 -3.177 1.00 96.25 90 SER A N 1
ATOM 703 C CA . SER A 1 90 ? -8.500 -11.834 -4.100 1.00 96.25 90 SER A CA 1
ATOM 704 C C . SER A 1 90 ? -8.620 -11.036 -5.397 1.00 96.25 90 SER A C 1
ATOM 706 O O . SER A 1 90 ? -7.705 -11.089 -6.218 1.00 96.25 90 SER A O 1
ATOM 708 N N . THR A 1 91 ? -9.727 -10.326 -5.618 1.00 95.88 91 THR A N 1
ATOM 709 C CA . THR A 1 91 ? -9.870 -9.418 -6.767 1.00 95.88 91 THR A CA 1
ATOM 710 C C . THR A 1 91 ? -9.108 -8.111 -6.561 1.00 95.88 91 THR A C 1
ATOM 712 O O . THR A 1 91 ? -8.764 -7.442 -7.536 1.00 95.88 91 THR A O 1
ATOM 715 N N . ILE A 1 92 ? -8.777 -7.766 -5.311 1.00 96.81 92 ILE A N 1
ATOM 716 C CA . ILE A 1 92 ? -7.992 -6.573 -5.004 1.00 96.81 92 ILE A CA 1
ATOM 717 C C . ILE A 1 92 ? -6.517 -6.850 -5.264 1.00 96.81 92 ILE A C 1
ATOM 719 O O . ILE A 1 92 ? -5.859 -7.608 -4.542 1.00 96.81 92 ILE A O 1
ATOM 723 N N . LEU A 1 93 ? -5.996 -6.200 -6.302 1.00 96.69 93 LEU A N 1
ATOM 724 C CA . LEU A 1 93 ? -4.609 -6.343 -6.710 1.00 96.69 93 LEU A CA 1
ATOM 725 C C . LEU A 1 93 ? -3.673 -5.588 -5.742 1.00 96.69 93 LEU A C 1
ATOM 727 O O . LEU A 1 93 ? -3.870 -4.382 -5.544 1.00 96.69 93 LEU A O 1
ATOM 731 N N . PRO A 1 94 ? -2.669 -6.263 -5.149 1.00 95.19 94 PRO A N 1
ATOM 732 C CA . PRO A 1 94 ? -1.630 -5.621 -4.351 1.00 95.19 94 PRO A CA 1
ATOM 733 C C . PRO A 1 94 ? -0.796 -4.613 -5.161 1.00 95.19 94 PRO A C 1
ATOM 735 O O . PRO A 1 94 ? -0.640 -4.774 -6.375 1.00 95.19 94 PRO A O 1
ATOM 738 N N . PRO A 1 95 ? -0.179 -3.610 -4.508 1.00 92.25 95 PRO A N 1
ATOM 739 C CA . PRO A 1 95 ? 0.629 -2.599 -5.192 1.00 92.25 95 PRO A CA 1
ATOM 740 C C . PRO A 1 95 ? 1.781 -3.169 -6.028 1.00 92.25 95 PRO A C 1
ATOM 742 O O . PRO A 1 95 ? 2.019 -2.685 -7.131 1.00 92.25 95 PRO A O 1
ATOM 745 N N . LEU A 1 96 ? 2.481 -4.199 -5.536 1.00 92.44 96 LEU A N 1
ATOM 746 C CA . LEU A 1 96 ? 3.593 -4.803 -6.275 1.00 92.44 96 LEU A CA 1
ATOM 747 C C . LEU A 1 96 ? 3.107 -5.523 -7.540 1.00 92.44 96 LEU A C 1
ATOM 749 O O . LEU A 1 96 ? 3.667 -5.311 -8.612 1.00 92.44 96 LEU A O 1
ATOM 753 N N . ASP A 1 97 ? 2.034 -6.310 -7.429 1.00 94.94 97 ASP A N 1
ATOM 754 C CA . ASP A 1 97 ? 1.422 -6.999 -8.569 1.00 94.94 97 ASP A CA 1
ATOM 755 C C . ASP A 1 97 ? 0.988 -5.987 -9.644 1.00 94.94 97 ASP A C 1
ATOM 757 O O . ASP A 1 97 ? 1.248 -6.186 -10.831 1.00 94.94 97 ASP A O 1
ATOM 761 N N . GLN A 1 98 ? 0.407 -4.854 -9.233 1.00 94.88 98 GLN A N 1
ATOM 762 C CA . GLN A 1 98 ? 0.042 -3.769 -10.145 1.00 94.88 98 GLN A CA 1
ATOM 763 C C . GLN A 1 98 ? 1.261 -3.165 -10.854 1.00 94.88 98 GLN A C 1
ATOM 765 O O . GLN A 1 98 ? 1.241 -2.999 -12.071 1.00 94.88 98 GLN A O 1
ATOM 770 N N . MET A 1 99 ? 2.351 -2.888 -10.135 1.00 91.44 99 MET A N 1
ATOM 771 C CA . MET A 1 99 ? 3.574 -2.351 -10.747 1.00 91.44 99 MET A CA 1
ATOM 772 C C . MET A 1 99 ? 4.234 -3.337 -11.716 1.00 91.44 99 MET A C 1
ATOM 774 O O . MET A 1 99 ? 4.823 -2.918 -12.715 1.00 91.44 99 MET A O 1
ATOM 778 N N . VAL A 1 100 ? 4.145 -4.640 -11.440 1.00 92.88 100 VAL A N 1
ATOM 779 C CA . VAL A 1 100 ? 4.607 -5.690 -12.357 1.00 92.88 100 VAL A CA 1
ATOM 780 C C . VAL A 1 100 ? 3.757 -5.692 -13.631 1.00 92.88 100 VAL A C 1
ATOM 782 O O . VAL A 1 100 ? 4.313 -5.736 -14.731 1.00 92.88 100 VAL A O 1
ATOM 785 N N . LEU A 1 101 ? 2.426 -5.594 -13.512 1.00 95.00 101 LEU A N 1
ATOM 786 C CA . LEU A 1 101 ? 1.521 -5.500 -14.667 1.00 95.00 101 LEU A CA 1
ATOM 787 C C . LEU A 1 101 ? 1.770 -4.237 -15.500 1.00 95.00 101 LEU A C 1
ATOM 789 O O . LEU A 1 101 ? 1.798 -4.312 -16.730 1.00 95.00 101 LEU A O 1
ATOM 793 N N . ASP A 1 102 ? 2.031 -3.109 -14.839 1.00 91.94 102 ASP A N 1
ATOM 794 C CA . ASP A 1 102 ? 2.383 -1.835 -15.474 1.00 91.94 102 ASP A CA 1
ATOM 795 C C . ASP A 1 102 ? 3.782 -1.862 -16.128 1.00 91.94 102 ASP A C 1
ATOM 797 O O . ASP A 1 102 ? 4.171 -0.905 -16.799 1.00 91.94 102 ASP A O 1
ATOM 801 N N . ARG A 1 103 ? 4.550 -2.952 -15.957 1.00 90.06 103 ARG A N 1
ATOM 802 C CA . ARG A 1 103 ? 5.945 -3.116 -16.418 1.00 90.06 103 ARG A CA 1
ATOM 803 C C . ARG A 1 103 ? 6.898 -2.066 -15.842 1.00 90.06 103 ARG A C 1
ATOM 805 O O . ARG A 1 103 ? 7.870 -1.677 -16.488 1.00 90.06 103 ARG A O 1
ATOM 812 N N . ILE A 1 104 ? 6.610 -1.617 -14.625 1.00 85.56 104 ILE A N 1
ATOM 813 C CA . ILE A 1 104 ? 7.412 -0.641 -13.882 1.00 85.56 104 ILE A CA 1
ATOM 814 C C . ILE A 1 104 ? 8.566 -1.331 -13.150 1.00 85.56 104 ILE A C 1
ATOM 816 O O . ILE A 1 104 ? 9.684 -0.817 -13.134 1.00 85.56 104 ILE A O 1
ATOM 820 N N . VAL A 1 105 ? 8.287 -2.493 -12.560 1.00 85.88 105 VAL A N 1
ATOM 821 C CA . VAL A 1 105 ? 9.230 -3.299 -11.773 1.00 85.88 105 VAL A CA 1
ATOM 822 C C . VAL A 1 105 ? 9.280 -4.727 -12.309 1.00 85.88 105 VAL A C 1
ATOM 824 O O . VAL A 1 105 ? 8.366 -5.173 -13.012 1.00 85.88 105 VAL A O 1
ATOM 827 N N . ARG A 1 106 ? 10.336 -5.472 -11.976 1.00 87.56 106 ARG A N 1
ATOM 828 C CA . ARG A 1 106 ? 10.348 -6.923 -12.195 1.00 87.56 106 ARG A CA 1
ATOM 829 C C . ARG A 1 106 ? 9.550 -7.615 -11.095 1.00 87.56 106 ARG A C 1
ATOM 831 O O . ARG A 1 106 ? 9.384 -7.095 -9.998 1.00 87.56 106 ARG A O 1
ATOM 838 N N . ASN A 1 107 ? 9.078 -8.827 -11.380 1.00 91.88 107 ASN A N 1
ATOM 839 C CA . ASN A 1 107 ? 8.365 -9.646 -10.398 1.00 91.88 107 ASN A CA 1
ATOM 840 C C . ASN A 1 107 ? 9.329 -10.331 -9.411 1.00 91.88 107 ASN A C 1
ATOM 842 O O . ASN A 1 107 ? 9.390 -11.557 -9.325 1.00 91.88 107 ASN A O 1
ATOM 846 N N . ILE A 1 108 ? 10.166 -9.536 -8.751 1.00 89.00 108 ILE A N 1
ATOM 847 C CA . ILE A 1 108 ? 11.108 -9.967 -7.724 1.00 89.00 108 ILE A CA 1
ATOM 848 C C . ILE A 1 108 ? 11.463 -8.766 -6.848 1.00 89.00 108 ILE A C 1
ATOM 850 O O . ILE A 1 108 ? 11.635 -7.655 -7.338 1.00 89.00 108 ILE A O 1
ATOM 854 N N . PHE A 1 109 ? 11.604 -8.988 -5.547 1.00 88.12 109 PHE A N 1
ATOM 855 C CA . PHE A 1 109 ? 12.161 -7.998 -4.635 1.00 88.12 109 PHE A CA 1
ATOM 856 C C . PHE A 1 109 ? 12.983 -8.697 -3.555 1.00 88.12 109 PHE A C 1
ATOM 858 O O . PHE A 1 109 ? 12.787 -9.876 -3.256 1.00 88.12 109 PHE A O 1
ATOM 865 N N . SER A 1 110 ? 13.901 -7.958 -2.956 1.00 86.38 110 SER A N 1
ATOM 866 C CA . SER A 1 110 ? 14.631 -8.326 -1.757 1.00 86.38 110 SER A CA 1
ATOM 867 C C . SER A 1 110 ? 14.519 -7.199 -0.738 1.00 86.38 110 SER A C 1
ATOM 869 O O . SER A 1 110 ? 14.244 -6.045 -1.069 1.00 86.38 110 SER A O 1
ATOM 871 N N . ILE A 1 111 ? 14.672 -7.546 0.535 1.00 85.69 111 ILE A N 1
ATOM 872 C CA . ILE A 1 111 ? 14.624 -6.590 1.635 1.00 85.69 111 ILE A CA 1
ATOM 873 C C . ILE A 1 111 ? 15.896 -6.777 2.450 1.00 85.69 111 ILE A C 1
ATOM 875 O O . ILE A 1 111 ? 16.193 -7.880 2.905 1.00 85.69 111 ILE A O 1
ATOM 879 N N . GLN A 1 112 ? 16.622 -5.686 2.657 1.00 83.88 112 GLN A N 1
ATOM 880 C CA . GLN A 1 112 ? 17.685 -5.585 3.642 1.00 83.88 112 GLN A CA 1
ATOM 881 C C . GLN A 1 112 ? 17.165 -4.755 4.813 1.00 83.88 112 GLN A C 1
ATOM 883 O O . GLN A 1 112 ? 16.872 -3.574 4.648 1.00 83.88 112 GLN A O 1
ATOM 888 N N . LEU A 1 113 ? 17.062 -5.359 5.994 1.00 82.62 113 LEU A N 1
ATOM 889 C CA . LEU A 1 113 ? 16.738 -4.651 7.232 1.00 82.62 113 LEU A CA 1
ATOM 890 C C . LEU A 1 113 ? 18.022 -4.480 8.045 1.00 82.62 113 LEU A C 1
ATOM 892 O O . LEU A 1 113 ? 18.680 -5.460 8.391 1.00 82.62 113 LEU A O 1
ATOM 896 N N . CYS A 1 114 ? 18.377 -3.234 8.334 1.00 79.81 114 CYS A N 1
ATOM 897 C CA . CYS A 1 114 ? 19.542 -2.863 9.121 1.00 79.81 114 CYS A CA 1
ATOM 898 C C . CYS A 1 114 ? 19.072 -2.452 10.517 1.00 79.81 114 CYS A C 1
ATOM 900 O O . CYS A 1 114 ? 18.565 -1.350 10.718 1.00 79.81 114 CYS A O 1
ATOM 902 N N . SER A 1 115 ? 19.242 -3.343 11.493 1.00 74.75 115 SER A N 1
ATOM 903 C CA . SER A 1 115 ? 19.003 -2.987 12.891 1.00 74.75 115 SER A CA 1
ATOM 904 C C . SER A 1 115 ? 20.071 -2.011 13.371 1.00 74.75 115 SER A C 1
ATOM 906 O O . SER A 1 115 ? 21.263 -2.211 13.125 1.00 74.75 115 SER A O 1
ATOM 908 N N . TYR A 1 116 ? 19.652 -0.991 14.111 1.00 69.00 116 TYR A N 1
ATOM 909 C CA . TYR A 1 116 ? 20.576 -0.171 14.876 1.00 69.00 116 TYR A CA 1
ATOM 910 C C . TYR A 1 116 ? 20.897 -0.869 16.201 1.00 69.00 116 TYR A C 1
ATOM 912 O O . TYR A 1 116 ? 19.993 -1.185 16.971 1.00 69.00 116 TYR A O 1
ATOM 920 N N . ASN A 1 117 ? 22.181 -1.108 16.471 1.00 61.72 117 ASN A N 1
ATOM 921 C CA . ASN A 1 117 ? 22.649 -1.512 17.794 1.00 61.72 117 ASN A CA 1
ATOM 922 C C . ASN A 1 117 ? 23.173 -0.269 18.520 1.00 61.72 117 ASN A C 1
ATOM 924 O O . ASN A 1 117 ? 24.187 0.306 18.127 1.00 61.72 117 ASN A O 1
ATOM 928 N N . SER A 1 118 ? 22.505 0.112 19.608 1.00 56.34 118 SER A N 1
ATOM 929 C CA . SER A 1 118 ? 22.773 1.312 20.414 1.00 56.34 118 SER A CA 1
ATOM 930 C C . SER A 1 118 ? 24.094 1.305 21.198 1.00 56.34 118 SER A C 1
ATOM 932 O O . SER A 1 118 ? 24.367 2.243 21.939 1.00 56.34 118 SER A O 1
ATOM 934 N N . LEU A 1 119 ? 24.948 0.288 21.040 1.00 55.97 119 LEU A N 1
ATOM 935 C CA . LEU A 1 119 ? 26.237 0.206 21.744 1.00 55.97 119 LEU A CA 1
ATOM 936 C C . LEU A 1 119 ? 27.330 1.120 21.156 1.00 55.97 119 LEU A C 1
ATOM 938 O O . LEU A 1 119 ? 28.366 1.291 21.787 1.00 55.97 119 LEU A O 1
ATOM 942 N N . ASN A 1 120 ? 27.102 1.739 19.991 1.00 47.53 120 ASN A N 1
ATOM 943 C CA . ASN A 1 120 ? 28.041 2.671 19.350 1.00 47.53 120 ASN A CA 1
ATOM 944 C C . ASN A 1 120 ? 27.466 4.096 19.304 1.00 47.53 120 ASN A C 1
ATOM 946 O O . ASN A 1 120 ? 27.334 4.713 18.246 1.00 47.53 120 ASN A O 1
ATOM 950 N N . GLN A 1 121 ? 27.086 4.600 20.474 1.00 53.78 121 GLN A N 1
ATOM 951 C CA . GLN A 1 121 ? 26.516 5.928 20.678 1.00 53.78 121 GLN A CA 1
ATOM 952 C C . GLN A 1 121 ? 27.618 7.004 20.721 1.00 53.78 121 GLN A C 1
ATOM 954 O O . GLN A 1 121 ? 27.862 7.606 21.761 1.00 53.78 121 GLN A O 1
ATOM 959 N N . LEU A 1 122 ? 28.332 7.216 19.610 1.00 52.53 122 LEU A N 1
ATOM 960 C CA . LEU A 1 122 ? 29.305 8.317 19.507 1.00 52.53 122 LEU A CA 1
ATOM 961 C C . LEU A 1 122 ? 29.046 9.320 18.374 1.00 52.53 122 LEU A C 1
ATOM 963 O O . LEU A 1 122 ? 29.707 10.348 18.364 1.00 52.53 122 LEU A O 1
ATOM 967 N N . ASP A 1 123 ? 28.060 9.113 17.496 1.00 50.22 123 ASP A N 1
ATOM 968 C CA . ASP A 1 123 ? 27.757 10.069 16.416 1.00 50.22 123 ASP A CA 1
ATOM 969 C C . ASP A 1 123 ? 26.253 10.408 16.374 1.00 50.22 123 ASP A C 1
ATOM 971 O O . ASP A 1 123 ? 25.474 9.779 15.660 1.00 50.22 123 ASP A O 1
ATOM 975 N N . GLU A 1 124 ? 25.846 11.444 17.110 1.00 52.31 124 GLU A N 1
ATOM 976 C CA . GLU A 1 124 ? 24.471 11.984 17.190 1.00 52.31 124 GLU A CA 1
ATOM 977 C C . GLU A 1 124 ? 23.997 12.756 15.935 1.00 52.31 124 GLU A C 1
ATOM 979 O O . GLU A 1 124 ? 23.042 13.518 15.997 1.00 52.31 124 GLU A O 1
ATOM 984 N N . ASN A 1 125 ? 24.635 12.591 14.771 1.00 48.09 125 ASN A N 1
ATOM 985 C CA . ASN A 1 125 ? 24.384 13.473 13.617 1.00 48.09 125 ASN A CA 1
ATOM 986 C C . ASN A 1 125 ? 24.349 12.786 12.246 1.00 48.09 125 ASN A C 1
ATOM 988 O O . ASN A 1 125 ? 24.549 13.438 11.219 1.00 48.09 125 ASN A O 1
ATOM 992 N N . ARG A 1 126 ? 24.104 11.473 12.178 1.00 52.16 126 ARG A N 1
ATOM 993 C CA . ARG A 1 126 ? 23.960 10.795 10.881 1.00 52.16 126 ARG A CA 1
ATOM 994 C C . ARG A 1 126 ? 22.524 10.426 10.604 1.00 52.16 126 ARG A C 1
ATOM 996 O O . ARG A 1 126 ? 21.891 9.767 11.420 1.00 52.16 126 ARG A O 1
ATOM 1003 N N . ASN A 1 127 ? 22.093 10.735 9.383 1.00 56.31 127 ASN A N 1
ATOM 1004 C CA . ASN A 1 127 ? 20.945 10.088 8.785 1.00 56.31 127 ASN A CA 1
ATOM 1005 C C . ASN A 1 127 ? 21.245 8.570 8.625 1.00 56.31 127 ASN A C 1
ATOM 1007 O O . ASN A 1 127 ? 21.753 8.136 7.596 1.00 56.31 127 ASN A O 1
ATOM 1011 N N . LEU A 1 128 ? 20.971 7.762 9.655 1.00 59.81 128 LEU A N 1
ATOM 1012 C CA . LEU A 1 128 ? 20.800 6.311 9.598 1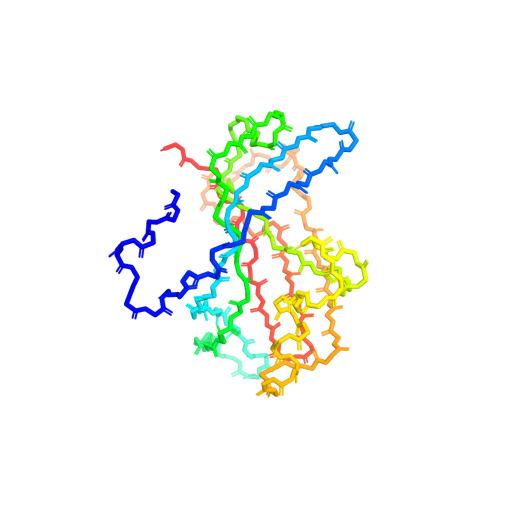.00 59.81 128 LEU A CA 1
ATOM 1013 C C . LEU A 1 128 ? 19.710 5.827 8.624 1.00 59.81 128 LEU A C 1
ATOM 1015 O O . LEU A 1 128 ? 18.515 6.018 8.816 1.00 59.81 128 LEU A O 1
ATOM 1019 N N . THR A 1 129 ? 20.134 5.056 7.632 1.00 62.50 129 THR A N 1
ATOM 1020 C CA . THR A 1 129 ? 19.240 4.236 6.813 1.00 62.50 129 THR A CA 1
ATOM 1021 C C . THR A 1 129 ? 18.982 2.899 7.517 1.00 62.50 129 THR A C 1
ATOM 1023 O O . THR A 1 129 ? 19.901 2.094 7.676 1.00 62.50 129 THR A O 1
ATOM 1026 N N . SER A 1 130 ? 17.736 2.638 7.923 1.00 64.75 130 SER A N 1
ATOM 1027 C CA . SER A 1 130 ? 17.336 1.398 8.622 1.00 64.75 130 SER A CA 1
ATOM 1028 C C . SER A 1 130 ? 17.124 0.202 7.693 1.00 64.75 130 SER A C 1
ATOM 1030 O O . SER A 1 130 ? 16.867 -0.910 8.151 1.00 64.75 130 SER A O 1
ATOM 1032 N N . GLY A 1 131 ? 17.225 0.391 6.379 1.00 66.19 131 GLY A N 1
ATOM 1033 C CA . GLY A 1 131 ? 17.107 -0.700 5.429 1.00 66.19 131 GLY A CA 1
ATOM 1034 C C . GLY A 1 131 ? 16.912 -0.245 3.994 1.00 66.19 131 GLY A C 1
ATOM 1035 O O . GLY A 1 131 ? 16.926 0.938 3.658 1.00 66.19 131 GLY A O 1
ATOM 1036 N N . THR A 1 132 ? 16.754 -1.212 3.109 1.00 70.31 132 THR A N 1
ATOM 1037 C CA . THR A 1 132 ? 16.511 -0.981 1.693 1.00 70.31 132 THR A CA 1
ATOM 1038 C C . THR A 1 132 ? 15.611 -2.089 1.161 1.00 70.31 132 THR A C 1
ATOM 1040 O O . THR A 1 132 ? 15.873 -3.267 1.395 1.00 70.31 132 THR A O 1
ATOM 1043 N N . LEU A 1 133 ? 14.573 -1.718 0.417 1.00 67.62 133 LEU A N 1
ATOM 1044 C CA . LEU A 1 133 ? 13.838 -2.637 -0.444 1.00 67.62 133 LEU A CA 1
ATOM 1045 C C . LEU A 1 133 ? 14.425 -2.531 -1.853 1.00 67.62 133 LEU A C 1
ATOM 1047 O O . LEU A 1 133 ? 14.516 -1.441 -2.409 1.00 67.62 133 LEU A O 1
ATOM 1051 N N . VAL A 1 134 ? 14.869 -3.651 -2.412 1.00 67.88 134 VAL A N 1
ATOM 1052 C CA . VAL A 1 134 ? 15.534 -3.709 -3.715 1.00 67.88 134 VAL A CA 1
ATOM 1053 C C . VAL A 1 134 ? 14.706 -4.591 -4.640 1.00 67.88 134 VAL A C 1
ATOM 1055 O O . VAL A 1 134 ? 14.661 -5.801 -4.460 1.00 67.88 134 VAL A O 1
ATOM 1058 N N . ASP A 1 135 ? 14.075 -4.022 -5.663 1.00 58.19 135 ASP A N 1
ATOM 1059 C CA . ASP A 1 135 ? 13.892 -4.788 -6.901 1.00 58.19 135 ASP A CA 1
ATOM 1060 C C . ASP A 1 135 ? 15.226 -4.706 -7.650 1.00 58.19 135 ASP A C 1
ATOM 1062 O O . ASP A 1 135 ? 15.991 -3.764 -7.490 1.00 58.19 135 ASP A O 1
ATOM 1066 N N . THR A 1 136 ? 15.564 -5.708 -8.442 1.00 52.78 136 THR A N 1
ATOM 1067 C CA . THR A 1 136 ? 16.900 -5.967 -8.993 1.00 52.78 136 THR A CA 1
ATOM 1068 C C . THR A 1 136 ? 17.385 -4.852 -9.967 1.00 52.78 136 THR A C 1
ATOM 1070 O O . THR A 1 136 ? 18.406 -5.006 -10.628 1.00 52.78 136 THR A O 1
ATOM 1073 N N . PHE A 1 137 ? 16.649 -3.735 -10.088 1.00 49.38 137 PHE A N 1
ATOM 1074 C CA . PHE A 1 137 ? 17.052 -2.445 -10.676 1.00 49.38 137 PHE A CA 1
ATOM 1075 C C . PHE A 1 137 ? 16.550 -1.197 -9.915 1.00 49.38 137 PHE A C 1
ATOM 1077 O O . PHE A 1 137 ? 16.831 -0.082 -10.348 1.00 49.38 137 PHE A O 1
ATOM 1084 N N . ILE A 1 138 ? 15.785 -1.358 -8.832 1.00 50.81 138 ILE A N 1
ATOM 1085 C CA . ILE A 1 138 ? 15.078 -0.286 -8.131 1.00 50.81 138 ILE A CA 1
ATOM 1086 C C . ILE A 1 138 ? 15.403 -0.352 -6.645 1.00 50.81 138 ILE A C 1
ATOM 1088 O O . ILE A 1 138 ? 14.992 -1.279 -5.947 1.00 50.81 138 ILE A O 1
ATOM 1092 N N . ARG A 1 139 ? 16.121 0.662 -6.160 1.00 49.56 139 ARG A N 1
ATOM 1093 C CA . ARG A 1 139 ? 16.423 0.831 -4.740 1.00 49.56 139 ARG A CA 1
ATOM 1094 C C . ARG A 1 139 ? 15.408 1.767 -4.087 1.00 49.56 139 ARG A C 1
ATOM 1096 O O . ARG A 1 139 ? 15.354 2.947 -4.430 1.00 49.56 139 ARG A O 1
ATOM 1103 N N . LEU A 1 140 ? 14.649 1.246 -3.128 1.00 48.50 140 LEU A N 1
ATOM 1104 C CA . LEU A 1 140 ? 13.762 1.993 -2.243 1.00 48.50 140 LEU A CA 1
ATOM 1105 C C . LEU A 1 140 ? 14.377 2.086 -0.849 1.00 48.50 140 LEU A C 1
ATOM 1107 O O . LEU A 1 140 ? 14.481 1.086 -0.136 1.00 48.50 140 LEU A O 1
ATOM 1111 N N . SER A 1 141 ? 14.773 3.291 -0.449 1.00 46.50 141 SER A N 1
ATOM 1112 C CA . SER A 1 141 ? 15.152 3.559 0.939 1.00 46.50 141 SER A CA 1
ATOM 1113 C C . SER A 1 141 ? 13.890 3.607 1.796 1.00 46.50 141 SER A C 1
ATOM 1115 O O . SER A 1 141 ? 13.012 4.441 1.573 1.00 46.50 141 SER A O 1
ATOM 1117 N N . ILE A 1 142 ? 13.792 2.687 2.755 1.00 45.22 142 ILE A N 1
ATOM 1118 C CA . ILE A 1 142 ? 12.798 2.757 3.826 1.00 45.22 142 ILE A CA 1
ATOM 1119 C C . ILE A 1 142 ? 13.481 3.517 4.955 1.00 45.22 142 ILE A C 1
ATOM 1121 O O . ILE A 1 142 ? 14.240 2.951 5.741 1.00 45.22 142 ILE A O 1
ATOM 1125 N N . ASP A 1 143 ? 13.239 4.817 4.979 1.00 36.03 143 ASP A N 1
ATOM 1126 C CA . ASP A 1 143 ? 13.704 5.687 6.041 1.00 36.03 143 ASP A CA 1
ATOM 1127 C C . ASP A 1 143 ? 12.659 5.679 7.168 1.00 36.03 143 ASP A C 1
ATOM 1129 O O . ASP A 1 143 ? 11.557 6.206 7.015 1.00 36.03 143 ASP A O 1
ATOM 1133 N N . ILE A 1 144 ? 12.990 5.033 8.289 1.00 34.78 144 ILE A N 1
ATOM 1134 C CA . ILE A 1 144 ? 12.195 5.063 9.523 1.00 34.78 144 ILE A CA 1
ATOM 1135 C C . ILE A 1 144 ? 12.814 6.157 10.401 1.00 34.78 144 ILE A C 1
ATOM 1137 O O . ILE A 1 144 ? 13.655 5.867 11.250 1.00 34.78 144 ILE A O 1
ATOM 1141 N N . TRP A 1 145 ? 12.491 7.424 10.126 1.00 34.12 145 TRP A N 1
ATOM 1142 C CA . TRP A 1 145 ? 12.981 8.548 10.931 1.00 34.12 145 TRP A CA 1
ATOM 1143 C C . TRP A 1 145 ? 11.995 8.961 12.001 1.00 34.12 145 TRP A C 1
ATOM 1145 O O . TRP A 1 145 ? 11.001 9.613 11.689 1.00 34.12 145 TRP A O 1
ATOM 1155 N N . GLY A 1 146 ? 12.384 8.664 13.240 1.00 35.31 146 GLY A N 1
ATOM 1156 C CA . GLY A 1 146 ? 11.857 9.256 14.460 1.00 35.31 146 GLY A CA 1
ATOM 1157 C C . GLY A 1 146 ? 12.302 10.694 14.596 1.00 35.31 146 GLY A C 1
ATOM 1158 O O . GLY A 1 146 ? 13.478 10.942 14.861 1.00 35.31 146 GLY A O 1
ATOM 1159 N N . ASN A 1 147 ? 11.369 11.631 14.440 1.00 25.80 147 ASN A N 1
ATOM 1160 C CA . ASN A 1 147 ? 11.275 12.761 15.358 1.00 25.80 147 ASN A CA 1
ATOM 1161 C C . ASN A 1 147 ? 9.940 13.502 15.219 1.00 25.80 147 ASN A C 1
ATOM 1163 O O . ASN A 1 147 ? 9.4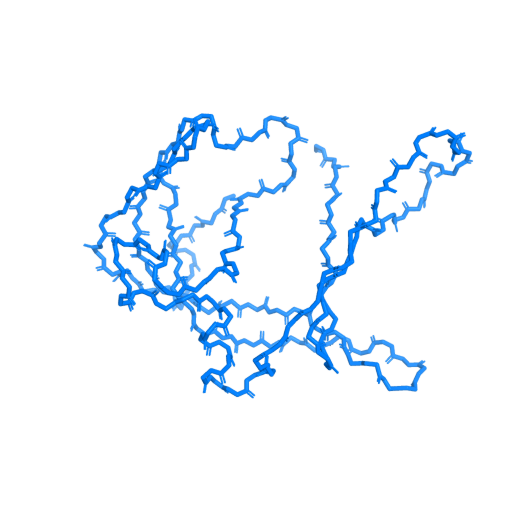92 13.830 14.121 1.00 25.80 147 ASN A O 1
ATOM 1167 N N . THR A 1 148 ? 9.366 13.743 16.396 1.00 32.97 148 THR A N 1
ATOM 1168 C CA . THR A 1 148 ? 8.180 14.542 16.733 1.00 32.97 148 THR A CA 1
ATOM 1169 C C . THR A 1 148 ? 8.127 15.915 16.082 1.00 32.97 148 THR A C 1
ATOM 1171 O O . THR A 1 148 ? 9.189 16.581 16.070 1.00 32.97 148 THR A O 1
#

InterPro domains:
  IPR021109 Aspartic peptidase domain superfamily [G3DSA:2.40.70.10] (1-134)
  IPR021109 Aspartic peptidase domain superfamily [SSF50630] (1-122)
  IPR033121 Peptidase family A1 domain [PF00026] (2-115)
  IPR033121 Peptidase family A1 domain [PS51767] (1-148)

Organism: Myxobolus squamalis (NCBI:txid59785)

Nearest PDB structures (foldseek):
  6uj0-assembly2_B  TM=9.608E-01  e=2.420E-08  Homo sapiens
  3zki-assembly1_A  TM=9.370E-01  e=4.971E-08  Homo sapiens
  3zl7-assembly1_A  TM=9.244E-01  e=5.869E-08  Homo sapiens
  4ybi-assembly1_A  TM=8.039E-01  e=1.554E-08  Homo sapiens
  6wny-assembly1_A  TM=8.222E-01  e=4.210E-08  Homo sapiens

Solvent-accessible surface area (backbone atoms only — not comparable to full-atom values): 9284 Å² total; per-residue (Å²): 128,89,62,66,90,77,44,92,61,54,42,82,62,88,37,78,37,70,51,82,54,100,72,30,29,39,32,26,37,37,28,33,33,67,47,76,46,63,26,30,43,94,66,84,98,56,84,54,67,43,79,45,75,46,74,31,60,44,72,50,74,74,46,70,44,69,60,83,57,90,92,55,73,69,83,76,82,84,64,83,63,60,29,84,74,31,66,85,40,56,83,42,58,29,50,59,61,43,32,35,74,70,66,74,47,68,97,53,72,48,76,48,79,45,81,85,70,82,87,71,81,81,68,98,80,68,92,72,68,41,29,38,40,32,32,100,64,35,41,32,75,50,71,78,65,81,76,134

Secondary structure (DSSP, 8-state):
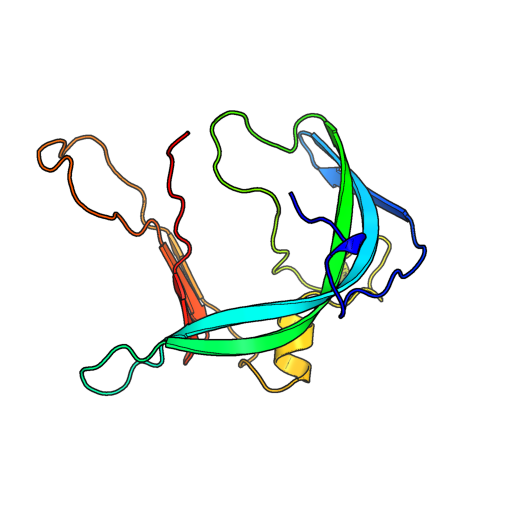---GGG-SS-EEEEEEEEEEETTEEEEEEEEEEEEEEEEE--SSS---EEEEEEEEEEEEEEEEES-SPTT----S----S-GGG-SS-TTS--HHHHHHHTTSS-S--EEEE----TT-TT-TT-----EEEEETTEEEE-------

pLDDT: mean 79.94, std 19.06, range [25.8, 98.0]

Radius of gyration: 17.3 Å; Cα contacts (8 Å, |Δi|>4): 246; chains: 1; bounding box: 47×31×38 Å